Protein AF-A0A819WJ79-F1 (afdb_monomer)

Foldseek 3Di:
DAWAWEDEPPDQIDIDDDDQAAFQLNVLCVPPNPLCSVQWFKDWPRDTGDRRHGDDRPHDSVTHTYIYGRPDDPSDPDDWDKDKDKDKDWDDWDWDWDADPNDTDTDIDTDIDTDIDTDTDDD

Radius of gyration: 20.09 Å; Cα contacts (8 Å, |Δi|>4): 204; chains: 1; bounding box: 56×26×55 Å

Nearest PDB structures (foldseek):
  1wx9-assembly1_A  TM=7.475E-01  e=1.836E-02  Homo sapiens
  6o49-assembly2_B  TM=6.068E-01  e=2.186E-02  Saccharomyces cerevisiae S288C
  7pyv-assembly1_C  TM=4.915E-01  e=2.602E-02  Homo sapiens

Organism: NCBI:txid433720

Sequence (123 aa):
MVKVWFQHDQNVPSKINIDPDSDIDDLKEKIFGSTDKGQYQTMYNGQILRPSAGVPQDTTDEMPIVFTKLVNVPSSSKSKRFISITSIELILATIIPLRLQGRLYYVHITIFICSYLSILKIE

Solvent-accessible surface area (backbone atoms only — not comparable to full-atom values): 7585 Å² total; per-residue (Å²): 117,42,68,30,26,32,21,58,62,96,49,77,62,43,78,47,80,41,58,80,86,35,27,40,46,56,52,31,30,73,75,58,31,79,88,45,34,85,46,45,48,43,31,45,95,92,37,78,57,54,51,88,34,71,55,73,70,87,38,34,81,92,50,32,38,36,33,40,75,55,86,86,72,79,88,67,94,61,101,56,64,72,52,77,48,80,47,80,45,81,80,47,77,50,76,48,82,43,78,57,96,90,42,83,40,78,44,81,47,76,46,73,52,78,47,82,46,78,47,82,52,84,131

Secondary structure (DSSP, 8-state):
-EEEEEEETTSPPEEEEE-TT-BHHHHHHHHH-TTTGGGEEEEETTEEPPTTSBPPSS--SSSPEEEEE-TT-----S---EEEEEEEEEEEEEEEEEEETTEEEEEEEEEEEEEEEEEE---

pLDDT: mean 73.74, std 20.03, range [39.16, 96.5]

Structure (mmCIF, N/CA/C/O backbone):
data_AF-A0A819WJ79-F1
#
_entry.id   AF-A0A819WJ79-F1
#
loop_
_atom_site.group_PDB
_atom_site.id
_atom_site.type_symbol
_atom_site.label_atom_id
_atom_site.label_alt_id
_atom_site.label_comp_id
_atom_site.label_asym_id
_atom_site.label_entity_id
_atom_site.label_seq_id
_atom_site.pdbx_PDB_ins_code
_atom_site.Cartn_x
_atom_site.Cartn_y
_atom_site.Cartn_z
_atom_site.occupancy
_atom_site.B_iso_or_equiv
_atom_site.auth_seq_id
_atom_site.auth_comp_id
_atom_site.auth_asym_id
_atom_site.auth_atom_id
_atom_site.pdbx_PDB_model_num
ATOM 1 N N . MET A 1 1 ? 3.056 0.882 -20.872 1.00 81.00 1 MET A N 1
ATOM 2 C CA . MET A 1 1 ? 2.921 1.795 -19.719 1.00 81.00 1 MET A CA 1
ATOM 3 C C . MET A 1 1 ? 1.508 1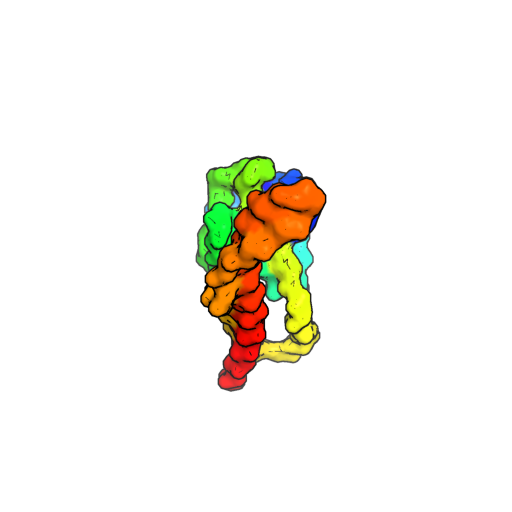.712 -19.178 1.00 81.00 1 MET A C 1
ATOM 5 O O . MET A 1 1 ? 0.571 1.777 -19.969 1.00 81.00 1 MET A O 1
ATOM 9 N N . VAL A 1 2 ? 1.366 1.580 -17.864 1.00 90.69 2 VAL A N 1
ATOM 10 C CA . VAL A 1 2 ? 0.079 1.524 -17.160 1.00 90.69 2 VAL A CA 1
ATOM 11 C C . VAL A 1 2 ? 0.022 2.646 -16.123 1.00 90.69 2 VAL A C 1
ATOM 13 O O . VAL A 1 2 ? 1.055 3.073 -15.607 1.00 90.69 2 VAL A O 1
ATOM 16 N N . LYS A 1 3 ? -1.178 3.176 -15.872 1.00 94.00 3 LYS A N 1
ATOM 17 C CA . LYS A 1 3 ? -1.421 4.196 -14.846 1.00 94.00 3 LYS A CA 1
ATOM 18 C C . LYS A 1 3 ? -1.882 3.518 -13.571 1.00 94.00 3 LYS A C 1
ATOM 20 O O . LYS A 1 3 ? -2.913 2.858 -13.595 1.00 94.00 3 LYS A O 1
ATOM 25 N N . VAL A 1 4 ? -1.169 3.767 -12.481 1.00 95.56 4 VAL A N 1
ATOM 26 C CA . VAL A 1 4 ? -1.539 3.277 -11.155 1.00 95.56 4 VAL A CA 1
ATOM 27 C C . VAL A 1 4 ? -1.799 4.434 -10.206 1.00 95.56 4 VAL A C 1
ATOM 29 O O . VAL A 1 4 ? -1.143 5.480 -10.279 1.00 95.56 4 VAL A O 1
ATOM 32 N N . TRP A 1 5 ? -2.784 4.251 -9.339 1.00 96.50 5 TRP A N 1
ATOM 33 C CA . TRP A 1 5 ? -3.079 5.158 -8.246 1.00 96.50 5 TRP A CA 1
ATOM 34 C C . TRP A 1 5 ? -2.295 4.757 -7.010 1.00 96.50 5 TRP A C 1
ATOM 36 O O . TRP A 1 5 ? -2.277 3.594 -6.605 1.00 96.50 5 TRP A O 1
ATOM 46 N N . PHE A 1 6 ? -1.678 5.749 -6.389 1.00 94.69 6 PHE A N 1
ATOM 47 C CA . PHE A 1 6 ? -0.982 5.589 -5.133 1.00 94.69 6 PHE A CA 1
ATOM 48 C C . PHE A 1 6 ? -1.347 6.696 -4.159 1.00 94.69 6 PHE A C 1
ATOM 50 O O . PHE A 1 6 ? -1.725 7.799 -4.548 1.00 94.69 6 PHE A O 1
ATOM 57 N N . GLN A 1 7 ? -1.182 6.406 -2.881 1.00 92.62 7 GLN A N 1
ATOM 58 C CA . GLN A 1 7 ? -1.352 7.350 -1.800 1.00 92.62 7 GLN A CA 1
ATOM 59 C C . GLN A 1 7 ? -0.154 7.229 -0.870 1.00 92.62 7 GLN A C 1
ATOM 61 O O . GLN A 1 7 ? 0.242 6.130 -0.494 1.00 92.62 7 GLN A O 1
ATOM 66 N N . HIS A 1 8 ? 0.437 8.360 -0.516 1.00 88.06 8 HIS A N 1
ATOM 67 C CA . HIS A 1 8 ? 1.543 8.421 0.427 1.00 88.06 8 HIS A CA 1
ATOM 68 C C . HIS A 1 8 ? 1.065 9.132 1.692 1.00 88.06 8 HIS A C 1
ATOM 70 O O . HIS A 1 8 ? 0.674 10.298 1.618 1.00 88.06 8 HIS A O 1
ATOM 76 N N . ASP A 1 9 ? 1.081 8.437 2.828 1.00 73.12 9 ASP A N 1
ATOM 77 C CA . ASP A 1 9 ? 0.524 8.908 4.101 1.00 73.12 9 ASP A CA 1
ATOM 78 C C . ASP A 1 9 ? -0.932 9.423 3.957 1.00 73.12 9 ASP A C 1
ATOM 80 O O . ASP A 1 9 ? -1.725 8.869 3.199 1.00 73.12 9 ASP A O 1
ATOM 84 N N . GLN A 1 10 ? -1.311 10.483 4.681 1.00 71.31 10 GLN A N 1
ATOM 85 C CA . GLN A 1 10 ? -2.654 11.089 4.640 1.00 71.31 10 GLN A CA 1
ATOM 86 C C . GLN A 1 10 ? -2.878 12.013 3.425 1.00 71.31 10 GLN A C 1
ATOM 88 O O . GLN A 1 10 ? -3.812 12.814 3.420 1.00 71.31 10 GLN A O 1
ATOM 93 N N . ASN A 1 11 ? -2.023 11.940 2.399 1.00 80.12 11 ASN A N 1
ATOM 94 C CA . ASN A 1 11 ? -2.157 12.791 1.218 1.00 80.12 11 ASN A CA 1
ATOM 95 C C . ASN A 1 11 ? -3.290 12.322 0.300 1.00 80.12 11 ASN A C 1
ATOM 97 O O . ASN A 1 11 ? -3.772 11.198 0.398 1.00 80.12 11 ASN A O 1
ATOM 101 N N . VAL A 1 12 ? -3.692 13.190 -0.627 1.00 88.00 12 VAL A N 1
ATOM 102 C CA . VAL A 1 12 ? -4.664 12.855 -1.673 1.00 88.00 12 VAL A CA 1
ATOM 103 C C . VAL A 1 12 ? -4.054 11.826 -2.646 1.00 88.00 12 VAL A C 1
ATOM 105 O O . VAL A 1 12 ? -2.895 11.997 -3.047 1.00 88.00 12 VAL A O 1
ATOM 108 N N . PRO A 1 13 ? -4.801 10.782 -3.056 1.00 93.50 13 PRO A N 1
ATOM 109 C CA . PRO A 1 13 ? -4.349 9.821 -4.058 1.00 93.50 13 PRO A CA 1
ATOM 110 C C . PRO A 1 13 ? -3.881 10.492 -5.355 1.00 93.50 13 PRO A C 1
ATOM 112 O O . PRO A 1 13 ? -4.497 11.430 -5.861 1.00 93.50 13 PRO A O 1
ATOM 115 N N . SER A 1 14 ? -2.778 9.998 -5.904 1.00 94.12 14 SER A N 1
ATOM 116 C CA . SER A 1 14 ? -2.104 10.524 -7.091 1.00 94.12 14 SER A CA 1
ATOM 117 C C . SER A 1 14 ? -1.858 9.418 -8.113 1.00 94.12 14 SER A C 1
ATOM 119 O O . SER A 1 14 ? -1.830 8.237 -7.775 1.00 94.12 14 SER A O 1
ATOM 121 N N . LYS A 1 15 ? -1.679 9.791 -9.385 1.00 95.31 15 LYS A N 1
ATOM 122 C CA . LYS A 1 15 ? -1.397 8.842 -10.474 1.00 95.31 15 LYS A CA 1
ATOM 123 C C . LYS A 1 15 ? 0.076 8.842 -10.838 1.00 95.31 15 LYS A C 1
ATOM 125 O O . LYS A 1 15 ? 0.684 9.904 -10.950 1.00 95.31 15 LYS A O 1
ATOM 130 N N . ILE A 1 16 ? 0.606 7.667 -11.148 1.00 95.19 16 ILE A N 1
ATOM 131 C CA . ILE A 1 16 ? 1.937 7.509 -11.731 1.00 95.19 16 ILE A CA 1
ATOM 132 C C . ILE A 1 16 ? 1.895 6.518 -12.893 1.00 95.19 16 ILE A C 1
ATOM 134 O O . ILE A 1 16 ? 1.132 5.554 -12.884 1.00 95.19 16 ILE A O 1
ATOM 138 N N . ASN A 1 17 ? 2.689 6.787 -13.930 1.00 95.62 17 ASN A N 1
ATOM 139 C CA . ASN A 1 17 ? 2.873 5.858 -15.041 1.00 95.62 17 ASN A CA 1
ATOM 140 C C . ASN A 1 17 ? 3.995 4.883 -14.685 1.00 95.62 17 ASN A C 1
ATOM 142 O O . ASN A 1 17 ? 5.080 5.336 -14.319 1.00 95.62 17 ASN A O 1
ATOM 146 N N . ILE A 1 18 ? 3.784 3.586 -14.865 1.00 93.62 18 ILE A N 1
ATOM 147 C CA . ILE A 1 18 ? 4.801 2.543 -14.678 1.00 93.62 18 ILE A CA 1
ATOM 148 C C . ILE A 1 18 ? 4.852 1.589 -15.866 1.00 93.62 18 ILE A C 1
ATOM 150 O O . ILE A 1 18 ? 3.950 1.581 -16.715 1.00 93.62 18 ILE A O 1
ATOM 154 N N . ASP A 1 19 ? 5.914 0.796 -15.933 1.00 94.19 19 ASP A N 1
ATOM 155 C CA . ASP A 1 19 ? 5.968 -0.320 -16.862 1.00 94.19 19 ASP A CA 1
ATOM 156 C C . ASP A 1 19 ? 5.082 -1.460 -16.339 1.00 94.19 19 ASP A C 1
ATOM 158 O O . ASP A 1 19 ? 4.928 -1.623 -15.128 1.00 94.19 19 ASP A O 1
ATOM 162 N N . PRO A 1 20 ? 4.414 -2.206 -17.233 1.00 91.44 20 PRO A N 1
ATOM 163 C CA . PRO A 1 20 ? 3.477 -3.256 -16.828 1.00 91.44 20 PRO A CA 1
ATOM 164 C C . PRO A 1 20 ? 4.156 -4.376 -16.030 1.00 91.44 20 PRO A C 1
ATOM 166 O O . PRO A 1 20 ? 3.502 -5.004 -15.203 1.00 91.44 20 PRO A O 1
ATOM 169 N N . ASP A 1 21 ? 5.455 -4.573 -16.254 1.00 93.31 21 ASP A N 1
ATOM 170 C CA . ASP A 1 21 ? 6.267 -5.604 -15.610 1.00 93.31 21 ASP A CA 1
ATOM 171 C C . ASP A 1 21 ? 7.010 -5.085 -14.365 1.00 93.31 21 ASP A C 1
ATOM 173 O O . ASP A 1 21 ? 7.783 -5.831 -13.766 1.00 93.31 21 ASP A O 1
ATOM 177 N N . SER A 1 22 ? 6.797 -3.819 -13.976 1.00 93.38 22 SER A N 1
ATOM 178 C CA . SER A 1 22 ? 7.403 -3.243 -12.773 1.00 93.38 22 SER A CA 1
ATOM 179 C C . SER A 1 22 ? 6.924 -3.958 -11.513 1.00 93.38 22 SER A C 1
ATOM 181 O O . SER A 1 22 ? 5.742 -4.306 -11.377 1.00 93.38 22 SER A O 1
ATOM 183 N N . ASP A 1 23 ? 7.836 -4.104 -10.559 1.00 94.88 23 ASP A N 1
ATOM 184 C CA . ASP A 1 23 ? 7.513 -4.573 -9.219 1.00 94.88 23 ASP A CA 1
ATOM 185 C C . ASP A 1 23 ? 7.273 -3.408 -8.238 1.00 94.88 23 ASP A C 1
ATOM 187 O O . ASP A 1 23 ? 7.315 -2.219 -8.580 1.00 94.88 23 ASP A O 1
ATOM 191 N N . ILE A 1 24 ? 6.929 -3.741 -6.997 1.00 93.56 24 ILE A N 1
ATOM 192 C CA . ILE A 1 24 ? 6.676 -2.743 -5.956 1.00 93.56 24 ILE A CA 1
ATOM 193 C C . ILE A 1 24 ? 7.948 -1.971 -5.587 1.00 93.56 24 ILE A C 1
ATOM 195 O O . ILE A 1 24 ? 7.844 -0.809 -5.190 1.00 93.56 24 ILE A O 1
ATOM 199 N N . ASP A 1 25 ? 9.133 -2.569 -5.694 1.00 90.38 25 ASP A N 1
ATOM 200 C CA . ASP A 1 25 ? 10.393 -1.884 -5.402 1.00 90.38 25 ASP A CA 1
ATOM 201 C C . ASP A 1 25 ? 10.724 -0.840 -6.477 1.00 90.38 25 ASP A C 1
ATOM 203 O O . ASP A 1 25 ? 11.080 0.289 -6.126 1.00 90.38 25 ASP A O 1
ATOM 207 N N . ASP A 1 26 ? 10.489 -1.161 -7.752 1.00 92.94 26 ASP A N 1
ATOM 208 C CA . ASP A 1 26 ? 10.569 -0.224 -8.879 1.00 92.94 26 ASP A CA 1
ATOM 209 C C . ASP A 1 26 ? 9.597 0.949 -8.690 1.00 92.94 26 ASP A C 1
ATOM 211 O O . ASP A 1 26 ? 9.951 2.119 -8.871 1.00 92.94 26 ASP A O 1
ATOM 215 N N . LEU A 1 27 ? 8.357 0.652 -8.281 1.00 94.19 27 LEU A N 1
ATOM 216 C CA . LEU A 1 27 ? 7.345 1.672 -8.008 1.00 94.19 27 LEU A CA 1
ATOM 217 C C . LEU A 1 27 ? 7.782 2.599 -6.864 1.00 94.19 27 LEU A C 1
ATOM 219 O O . LEU A 1 27 ? 7.661 3.820 -6.983 1.00 94.19 27 LEU A O 1
ATOM 223 N N . LYS A 1 28 ? 8.316 2.046 -5.769 1.00 92.19 28 LYS A N 1
ATOM 224 C CA . LYS A 1 28 ? 8.836 2.850 -4.652 1.00 92.19 28 LYS A CA 1
ATOM 225 C C . LYS A 1 28 ? 10.027 3.696 -5.066 1.00 92.19 28 LYS A C 1
ATOM 227 O O . LYS A 1 28 ? 10.097 4.859 -4.678 1.00 92.19 28 LYS A O 1
ATOM 232 N N . GLU A 1 29 ? 10.950 3.134 -5.838 1.00 92.06 29 GLU A N 1
ATOM 233 C CA . GLU A 1 29 ? 12.106 3.863 -6.351 1.00 92.06 29 GLU A CA 1
ATOM 234 C C . GLU A 1 29 ? 11.671 5.037 -7.227 1.00 92.06 29 GLU A C 1
ATOM 236 O O . GLU A 1 29 ? 12.223 6.130 -7.120 1.00 92.06 29 GLU A O 1
ATOM 241 N N . LYS A 1 30 ? 10.616 4.856 -8.022 1.00 92.12 30 LYS A N 1
ATOM 242 C CA . LYS A 1 30 ? 10.067 5.920 -8.862 1.00 92.12 30 LYS A CA 1
ATOM 243 C C . LYS A 1 30 ? 9.384 7.039 -8.071 1.00 92.12 30 LYS A C 1
ATOM 245 O O . LYS A 1 30 ? 9.433 8.189 -8.499 1.00 92.12 30 LYS A O 1
ATOM 250 N N . ILE A 1 31 ? 8.731 6.715 -6.953 1.00 91.38 31 ILE A N 1
ATOM 251 C CA . ILE A 1 31 ? 8.000 7.693 -6.126 1.00 91.38 31 ILE A CA 1
ATOM 252 C C . ILE A 1 31 ? 8.940 8.415 -5.149 1.00 91.38 31 ILE A C 1
ATOM 254 O O . ILE A 1 31 ? 8.851 9.632 -5.003 1.00 91.38 31 ILE A O 1
ATOM 258 N N . PHE A 1 32 ? 9.825 7.678 -4.475 1.00 89.81 32 PHE A N 1
ATOM 259 C CA . PHE A 1 32 ? 10.628 8.177 -3.351 1.00 89.81 32 PHE A CA 1
ATOM 260 C C . PHE A 1 32 ? 12.128 8.272 -3.653 1.00 89.81 32 PHE A C 1
ATOM 262 O O . PHE A 1 32 ? 12.872 8.867 -2.879 1.00 89.81 32 PHE A O 1
ATOM 269 N N . GLY A 1 33 ? 12.593 7.686 -4.755 1.00 88.00 33 GLY A N 1
ATOM 270 C CA . GLY A 1 33 ? 14.014 7.517 -5.036 1.00 88.00 33 GLY A CA 1
ATOM 271 C C . GLY A 1 33 ? 14.621 6.292 -4.344 1.00 88.00 33 GLY A C 1
ATOM 272 O O . GLY A 1 33 ? 14.056 5.691 -3.427 1.00 88.00 33 GLY A O 1
ATOM 273 N N . SER A 1 34 ? 15.820 5.921 -4.789 1.00 77.81 34 SER A N 1
ATOM 274 C CA . SER A 1 34 ? 16.540 4.728 -4.326 1.00 77.81 34 SER A CA 1
ATOM 275 C C . SER A 1 34 ? 16.959 4.794 -2.853 1.00 77.81 34 SER A C 1
ATOM 277 O O . SER A 1 34 ? 17.011 3.763 -2.183 1.00 77.81 34 SER A O 1
ATOM 279 N N . THR A 1 35 ? 17.216 5.993 -2.326 1.00 71.00 35 THR A N 1
ATOM 280 C CA . THR A 1 35 ? 17.653 6.205 -0.936 1.00 71.00 35 THR A CA 1
ATOM 281 C C . THR A 1 35 ? 16.530 5.968 0.077 1.00 71.00 35 THR A C 1
ATOM 283 O O . THR A 1 35 ? 16.781 5.449 1.165 1.00 71.00 35 THR A O 1
ATOM 286 N N . ASP A 1 36 ? 15.290 6.305 -0.285 1.00 75.88 36 ASP A N 1
ATOM 287 C CA . ASP A 1 36 ? 14.173 6.358 0.663 1.00 75.88 36 ASP A CA 1
ATOM 288 C C . ASP A 1 36 ? 13.151 5.229 0.480 1.00 75.88 36 A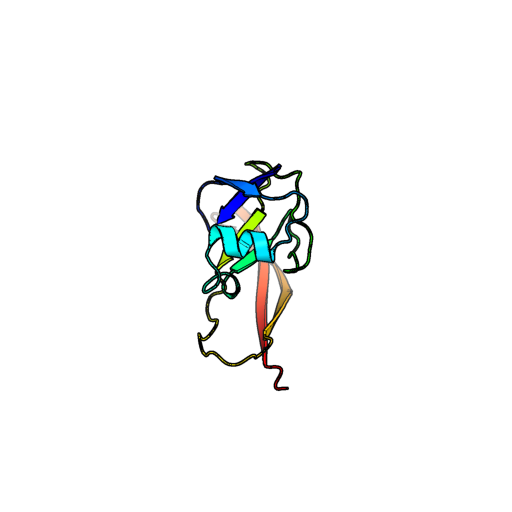SP A C 1
ATOM 290 O O . ASP A 1 36 ? 12.333 5.007 1.375 1.00 75.88 36 ASP A O 1
ATOM 294 N N . LYS A 1 37 ? 13.221 4.435 -0.603 1.00 77.31 37 LYS A N 1
ATOM 295 C CA . LYS A 1 37 ? 12.268 3.336 -0.864 1.00 77.31 37 LYS A CA 1
ATOM 296 C C . LYS A 1 37 ? 12.126 2.334 0.288 1.00 77.31 37 LYS A C 1
ATOM 298 O O . LYS A 1 37 ? 11.029 1.852 0.568 1.00 77.31 37 LYS A O 1
ATOM 303 N N . GLY A 1 38 ? 13.216 2.059 1.007 1.00 76.88 38 GLY A N 1
ATOM 304 C CA . GLY A 1 38 ? 13.226 1.136 2.148 1.00 76.88 38 GLY A CA 1
ATOM 305 C C . GLY A 1 38 ? 12.490 1.647 3.392 1.00 76.88 38 GLY A C 1
ATOM 306 O O . GLY A 1 38 ? 12.197 0.858 4.288 1.00 76.88 38 GLY A O 1
ATOM 307 N N . GLN A 1 39 ? 12.171 2.942 3.457 1.00 79.75 39 GLN A N 1
ATOM 308 C CA . GLN A 1 39 ? 11.469 3.550 4.591 1.00 79.75 39 GLN A CA 1
ATOM 309 C C . GLN A 1 39 ? 9.947 3.413 4.493 1.00 79.75 39 GLN A C 1
ATOM 311 O O . GLN A 1 39 ? 9.255 3.809 5.424 1.00 79.75 39 GLN A O 1
ATOM 316 N N . TYR A 1 40 ? 9.415 2.862 3.399 1.00 84.06 40 TYR A N 1
ATOM 317 C CA . TYR A 1 40 ? 7.976 2.783 3.166 1.00 84.06 40 TYR A CA 1
ATOM 318 C C . TYR A 1 40 ? 7.485 1.341 3.143 1.00 84.06 40 TYR A C 1
ATOM 320 O O . TYR A 1 40 ? 7.995 0.496 2.398 1.00 84.06 40 TYR A O 1
ATOM 328 N N . GLN A 1 41 ? 6.449 1.065 3.931 1.00 86.75 41 GLN A N 1
ATOM 329 C CA . GLN A 1 41 ? 5.641 -0.139 3.788 1.00 86.75 41 GLN A CA 1
ATOM 330 C C . GLN A 1 41 ? 4.577 0.099 2.718 1.00 86.75 41 GLN A C 1
ATOM 332 O O . GLN A 1 41 ? 3.999 1.181 2.654 1.00 86.75 41 GLN A O 1
ATOM 337 N N . THR A 1 42 ? 4.328 -0.910 1.884 1.00 91.31 42 THR A N 1
ATOM 338 C CA . THR A 1 42 ? 3.326 -0.839 0.817 1.00 91.31 42 THR A CA 1
ATOM 339 C C . THR A 1 42 ? 2.171 -1.763 1.123 1.00 91.31 42 THR A C 1
ATOM 341 O O . THR A 1 42 ? 2.381 -2.932 1.456 1.00 91.31 42 THR A O 1
ATOM 344 N N . MET A 1 43 ? 0.961 -1.244 0.969 1.00 89.25 43 MET A N 1
ATOM 345 C CA . MET A 1 43 ? -0.273 -1.986 1.144 1.00 89.25 43 MET A CA 1
ATOM 346 C C . MET A 1 43 ? -1.211 -1.765 -0.038 1.00 89.25 43 MET A C 1
ATOM 348 O O . MET A 1 43 ? -1.263 -0.681 -0.614 1.00 89.25 43 MET A O 1
ATOM 352 N N . TYR A 1 44 ? -1.980 -2.790 -0.376 1.00 90.69 44 TYR A N 1
ATOM 353 C CA . TYR A 1 44 ? -3.065 -2.703 -1.345 1.00 90.69 44 TYR A CA 1
ATOM 354 C C . TYR A 1 44 ? -4.215 -3.587 -0.879 1.00 90.69 44 TYR A C 1
ATOM 356 O O . TYR A 1 44 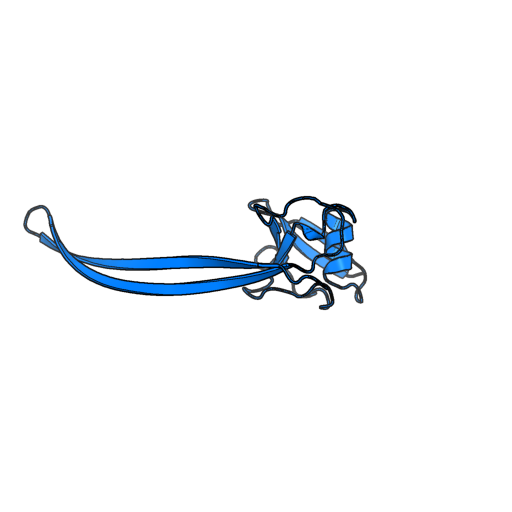? -3.990 -4.734 -0.493 1.00 90.69 44 TYR A O 1
ATOM 364 N N . ASN A 1 45 ? -5.432 -3.038 -0.861 1.00 87.19 45 ASN A N 1
ATOM 365 C CA . ASN A 1 45 ? -6.636 -3.743 -0.412 1.00 87.19 45 ASN A CA 1
ATOM 366 C C . ASN A 1 45 ? -6.457 -4.465 0.949 1.00 87.19 45 ASN A C 1
ATOM 368 O O . ASN A 1 45 ? -6.787 -5.638 1.119 1.00 87.19 45 ASN A O 1
ATOM 372 N N . GLY A 1 46 ? -5.827 -3.780 1.912 1.00 81.81 46 GLY A N 1
ATOM 373 C CA . GLY A 1 46 ? -5.553 -4.309 3.254 1.00 81.81 46 GLY A CA 1
ATOM 374 C C . GLY A 1 46 ? -4.406 -5.325 3.357 1.00 81.81 46 GLY A C 1
ATOM 375 O O . GLY A 1 46 ? -4.092 -5.762 4.462 1.00 81.81 46 GLY A O 1
ATOM 376 N N . GLN A 1 47 ? -3.747 -5.687 2.253 1.00 83.62 47 GLN A N 1
ATOM 377 C CA . GLN A 1 47 ? -2.635 -6.642 2.244 1.00 83.62 47 GLN A CA 1
ATOM 378 C C . GLN A 1 47 ? -1.284 -5.947 2.081 1.00 83.62 47 GLN A C 1
ATOM 380 O O . GLN A 1 47 ? -1.129 -5.062 1.243 1.00 83.62 47 GLN A O 1
ATOM 385 N N . ILE A 1 48 ? -0.286 -6.382 2.855 1.00 84.12 48 ILE A N 1
ATOM 386 C CA . ILE A 1 48 ? 1.099 -5.924 2.701 1.00 84.12 48 ILE A CA 1
ATOM 387 C C . ILE A 1 48 ? 1.691 -6.560 1.444 1.00 84.12 48 ILE A C 1
ATOM 389 O O . ILE A 1 48 ? 1.737 -7.786 1.316 1.00 84.12 48 ILE A O 1
ATOM 393 N N . LEU A 1 49 ? 2.197 -5.722 0.545 1.00 85.62 49 LEU A N 1
ATOM 394 C CA . LEU A 1 49 ? 2.848 -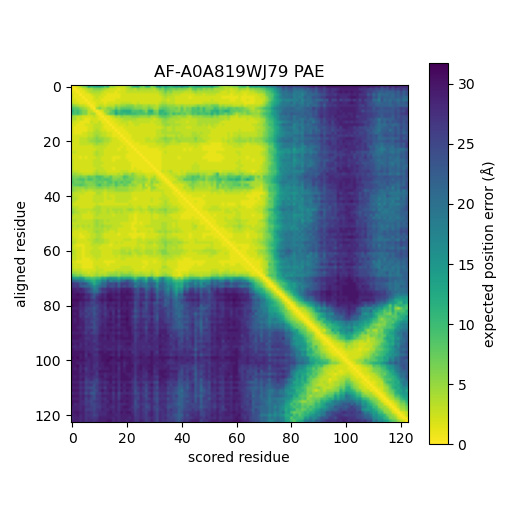6.167 -0.678 1.00 85.62 49 LEU A CA 1
ATOM 395 C C . LEU A 1 49 ? 4.356 -6.330 -0.465 1.00 85.62 49 LEU A C 1
ATOM 397 O O . LEU A 1 49 ? 5.017 -5.505 0.171 1.00 85.62 49 LEU A O 1
ATOM 401 N N . ARG A 1 50 ? 4.911 -7.418 -1.008 1.00 86.44 50 ARG A N 1
ATOM 402 C CA . ARG A 1 50 ? 6.361 -7.663 -1.009 1.00 86.44 50 ARG A CA 1
ATOM 403 C C . ARG A 1 50 ? 7.036 -6.777 -2.065 1.00 86.44 50 ARG A C 1
ATOM 405 O O . ARG A 1 50 ? 6.406 -6.521 -3.085 1.00 86.44 50 ARG A O 1
ATOM 412 N N . PRO A 1 51 ? 8.309 -6.376 -1.885 1.00 85.88 51 PRO A N 1
ATOM 413 C CA . PRO A 1 51 ? 9.029 -5.571 -2.878 1.00 85.88 51 PRO A CA 1
ATOM 414 C C . PRO A 1 51 ? 9.038 -6.204 -4.278 1.00 85.88 51 PRO A C 1
ATOM 416 O O . PRO A 1 51 ? 8.739 -5.533 -5.248 1.00 85.88 51 PRO A O 1
ATOM 419 N N . SER A 1 52 ? 9.251 -7.520 -4.361 1.00 87.75 52 SER A N 1
ATOM 420 C CA . SER A 1 52 ? 9.281 -8.269 -5.625 1.00 87.75 52 SER A CA 1
ATOM 421 C C . SER A 1 52 ? 7.898 -8.682 -6.153 1.00 87.75 52 SER A C 1
ATOM 423 O O . SER A 1 52 ? 7.807 -9.565 -7.005 1.00 87.75 52 SER A O 1
ATOM 425 N N . ALA A 1 53 ? 6.806 -8.191 -5.561 1.00 87.56 53 ALA A N 1
ATOM 426 C CA . ALA A 1 53 ? 5.466 -8.454 -6.079 1.00 87.56 53 ALA A CA 1
ATOM 427 C C . ALA A 1 53 ? 5.198 -7.535 -7.276 1.00 87.56 53 ALA A C 1
ATOM 429 O O . ALA A 1 53 ? 5.638 -6.390 -7.272 1.00 87.56 53 ALA A O 1
ATOM 430 N N . GLY A 1 54 ? 4.448 -8.012 -8.270 1.00 92.38 54 GLY A N 1
ATOM 431 C CA . GLY A 1 54 ? 3.998 -7.152 -9.365 1.00 92.38 54 GLY A CA 1
ATOM 432 C C . GLY A 1 54 ? 3.091 -6.031 -8.855 1.00 92.38 54 GLY A C 1
ATOM 433 O O . GLY A 1 54 ? 2.350 -6.217 -7.883 1.00 92.38 54 GLY A O 1
ATOM 434 N N . VAL A 1 55 ? 3.142 -4.870 -9.507 1.00 95.31 55 VAL A N 1
ATOM 435 C CA . VAL A 1 55 ? 2.273 -3.745 -9.147 1.00 95.31 55 VAL A CA 1
ATOM 436 C C . VAL A 1 55 ? 0.813 -4.051 -9.529 1.00 95.31 55 VAL A C 1
ATOM 438 O O . VAL A 1 55 ? 0.552 -4.359 -10.695 1.00 95.31 55 VAL A O 1
ATOM 441 N N . PRO A 1 56 ? -0.156 -3.929 -8.599 1.00 93.88 56 PRO A N 1
ATOM 442 C CA . PRO A 1 56 ? -1.579 -4.014 -8.923 1.00 93.88 56 PRO A CA 1
ATOM 443 C C . PRO A 1 56 ? -1.986 -2.963 -9.960 1.00 93.88 56 PRO A C 1
ATOM 445 O O . PRO A 1 56 ? -1.714 -1.772 -9.800 1.00 93.88 56 PRO A O 1
ATOM 448 N N . GLN A 1 57 ? -2.644 -3.402 -11.031 1.00 91.25 57 GLN A N 1
ATOM 449 C CA . GLN A 1 57 ? -3.013 -2.541 -12.163 1.00 91.25 57 GLN A CA 1
ATOM 450 C C . GLN A 1 57 ? -4.482 -2.084 -12.105 1.00 91.25 57 GLN A C 1
ATOM 452 O O . GLN A 1 57 ? -4.884 -1.183 -12.835 1.00 91.25 57 GLN A O 1
ATOM 457 N N . ASP A 1 58 ? -5.277 -2.668 -11.212 1.00 93.38 58 ASP A N 1
ATOM 458 C CA . ASP A 1 58 ? -6.696 -2.410 -10.943 1.00 93.38 58 ASP A CA 1
ATOM 459 C C . ASP A 1 58 ? -6.918 -1.340 -9.855 1.00 93.38 58 ASP A C 1
ATOM 461 O O . ASP A 1 58 ? -7.918 -1.323 -9.141 1.00 93.38 58 ASP A O 1
ATOM 465 N N . THR A 1 59 ? -5.962 -0.424 -9.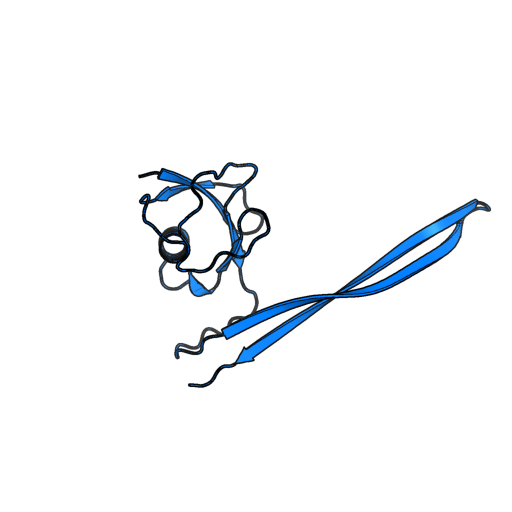713 1.00 94.12 59 THR A N 1
ATOM 466 C CA . THR A 1 59 ? -5.997 0.645 -8.706 1.00 94.12 59 THR A CA 1
ATOM 467 C C . THR A 1 59 ? -6.931 1.785 -9.120 1.00 94.12 59 THR A C 1
ATOM 469 O O . THR A 1 59 ? -7.035 2.137 -10.299 1.00 94.12 59 THR A O 1
ATOM 472 N N . THR A 1 60 ? -7.584 2.408 -8.140 1.00 93.06 60 THR A N 1
ATOM 473 C CA . THR A 1 60 ? -8.439 3.596 -8.317 1.00 93.06 60 THR A CA 1
ATOM 474 C C . T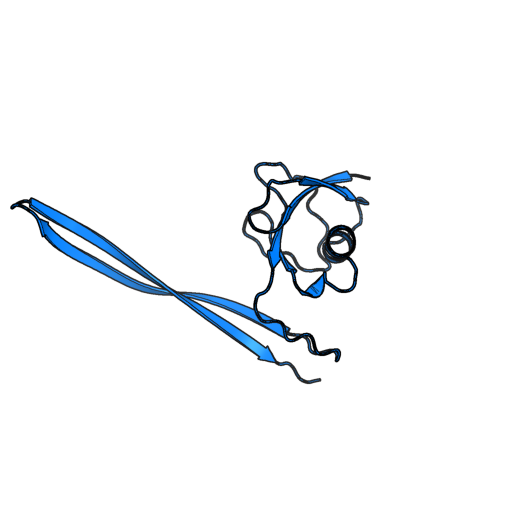HR A 1 60 ? -8.095 4.661 -7.272 1.00 93.06 60 THR A C 1
ATOM 476 O O . THR A 1 60 ? -7.262 4.437 -6.397 1.00 93.06 60 THR A O 1
ATOM 479 N N . ASP A 1 61 ? -8.709 5.837 -7.357 1.00 90.06 61 ASP A N 1
ATOM 480 C CA . ASP A 1 61 ? -8.638 6.867 -6.315 1.00 90.06 61 ASP A CA 1
ATOM 481 C C . ASP A 1 61 ? -9.233 6.409 -4.980 1.00 90.06 61 ASP A C 1
ATOM 483 O O . ASP A 1 61 ? -8.727 6.786 -3.927 1.00 90.06 61 ASP A O 1
ATOM 487 N N . GLU A 1 62 ? -10.263 5.567 -5.013 1.00 89.81 62 GLU A N 1
ATOM 488 C CA . GLU A 1 62 ? -10.864 4.970 -3.811 1.00 89.81 62 GLU A CA 1
ATOM 489 C C . GLU A 1 62 ? -10.089 3.744 -3.302 1.00 89.81 62 GLU A C 1
ATOM 491 O O . GLU A 1 62 ? -10.165 3.399 -2.122 1.00 89.81 62 GLU A O 1
ATOM 496 N N . MET A 1 63 ? -9.320 3.094 -4.180 1.00 90.88 63 MET A N 1
ATOM 497 C CA . MET A 1 63 ? -8.502 1.923 -3.870 1.00 90.88 63 MET A CA 1
ATOM 498 C C . MET A 1 63 ? -7.064 2.100 -4.393 1.00 90.88 63 MET A C 1
ATOM 500 O O . MET A 1 63 ? -6.648 1.415 -5.339 1.00 90.88 63 MET A O 1
ATOM 504 N N . PRO A 1 64 ? -6.292 3.035 -3.810 1.00 94.62 64 PRO A N 1
ATOM 505 C CA . PRO A 1 64 ? -4.913 3.268 -4.207 1.00 94.62 64 PRO A CA 1
ATOM 506 C C . PRO A 1 64 ? -3.964 2.257 -3.554 1.00 94.62 64 PRO A C 1
ATOM 508 O O . PRO A 1 64 ? -4.264 1.630 -2.535 1.00 94.62 64 PRO A O 1
ATOM 511 N N . ILE A 1 65 ? -2.758 2.152 -4.105 1.00 94.75 65 ILE A N 1
ATOM 512 C CA . ILE A 1 65 ? -1.623 1.551 -3.399 1.00 94.75 65 ILE A CA 1
ATOM 513 C C . ILE A 1 65 ? -1.180 2.526 -2.307 1.00 94.75 65 ILE A C 1
ATOM 515 O O . ILE A 1 65 ? -0.776 3.650 -2.600 1.00 94.75 65 ILE A O 1
ATOM 519 N N . VAL A 1 66 ? -1.243 2.103 -1.050 1.00 92.50 66 VAL A N 1
ATOM 520 C CA . VAL A 1 66 ? -0.913 2.944 0.101 1.00 92.50 66 VAL A CA 1
ATOM 521 C C . VAL A 1 66 ? 0.539 2.724 0.507 1.00 92.50 66 VAL A C 1
ATOM 523 O O . VAL A 1 66 ? 0.980 1.593 0.717 1.00 92.50 66 VAL A O 1
ATOM 526 N N . PHE A 1 67 ? 1.273 3.821 0.649 1.00 91.25 67 PHE A N 1
ATOM 527 C CA . PHE A 1 67 ? 2.623 3.872 1.186 1.00 91.25 67 PHE A CA 1
ATOM 528 C C . PHE A 1 67 ? 2.596 4.550 2.551 1.00 91.25 67 PHE A C 1
ATOM 530 O O . PHE A 1 67 ? 2.208 5.712 2.664 1.00 91.25 67 PHE A O 1
ATOM 537 N N . THR A 1 68 ? 3.030 3.826 3.577 1.00 86.38 68 THR A N 1
ATOM 538 C CA . THR A 1 68 ? 3.112 4.328 4.951 1.00 86.38 68 THR A CA 1
ATOM 539 C C . THR A 1 68 ? 4.565 4.371 5.381 1.00 86.38 68 THR A C 1
ATOM 541 O O . THR A 1 68 ? 5.281 3.367 5.267 1.00 86.38 68 THR A O 1
ATOM 544 N N . LYS A 1 69 ? 5.015 5.524 5.882 1.00 84.38 69 LYS A N 1
ATOM 545 C CA . LYS A 1 69 ? 6.379 5.655 6.395 1.00 84.38 69 LYS A CA 1
ATOM 546 C C . LYS A 1 69 ? 6.581 4.807 7.654 1.00 84.38 69 LYS A C 1
ATOM 548 O O . LYS A 1 69 ? 5.850 4.930 8.636 1.00 84.38 69 LYS A O 1
ATOM 553 N N . LEU A 1 70 ? 7.613 3.970 7.647 1.00 77.56 70 LEU A N 1
ATOM 554 C CA . LEU A 1 70 ? 8.065 3.210 8.805 1.00 77.56 70 LEU A CA 1
ATOM 555 C C . LEU A 1 70 ? 8.748 4.167 9.788 1.00 77.56 70 LEU A C 1
ATOM 557 O O . LEU A 1 70 ? 9.865 4.638 9.563 1.00 77.56 70 LEU A O 1
ATOM 561 N N . VAL A 1 71 ? 8.073 4.470 10.893 1.00 59.59 71 VAL A N 1
ATOM 562 C CA . VAL A 1 71 ? 8.643 5.271 11.981 1.00 59.59 71 VAL A CA 1
ATOM 563 C C . VAL A 1 71 ? 9.644 4.388 12.749 1.00 59.59 71 VAL A C 1
ATOM 565 O O . VAL A 1 71 ? 9.279 3.300 13.182 1.00 59.59 71 VAL A O 1
ATOM 568 N N . ASN A 1 72 ? 10.894 4.849 12.917 1.00 50.56 72 ASN A N 1
ATOM 569 C CA . ASN A 1 72 ? 12.031 4.170 13.586 1.00 50.56 72 ASN A CA 1
ATOM 570 C C . ASN A 1 72 ? 12.865 3.145 12.782 1.00 50.56 72 ASN A C 1
ATOM 572 O O . ASN A 1 72 ? 13.333 2.163 13.359 1.00 50.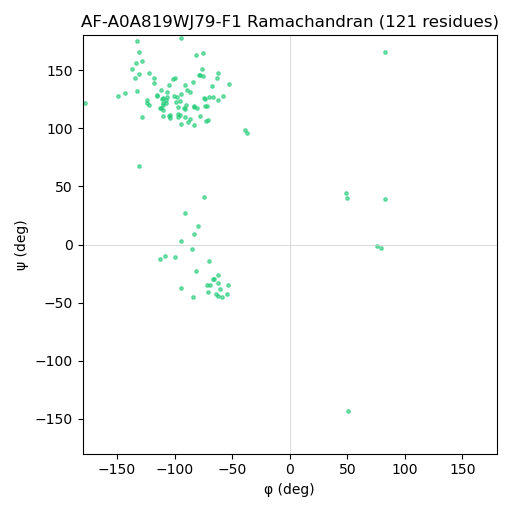56 72 ASN A O 1
ATOM 576 N N . VAL A 1 73 ? 13.157 3.375 11.497 1.00 48.00 73 VAL A N 1
ATOM 577 C CA . VAL A 1 73 ? 14.259 2.646 10.828 1.00 48.00 73 VAL A CA 1
ATOM 578 C C . VAL A 1 73 ? 15.571 3.427 11.031 1.00 48.00 73 VAL A C 1
ATOM 580 O O . VAL A 1 73 ? 15.739 4.474 10.404 1.00 48.00 73 VAL A O 1
ATOM 583 N N . PRO A 1 74 ? 16.505 2.998 11.906 1.00 41.66 74 PRO A N 1
ATOM 584 C CA . PRO A 1 74 ? 17.795 3.669 12.037 1.00 41.66 74 PRO A CA 1
ATOM 585 C C . PRO A 1 74 ? 18.560 3.587 10.711 1.00 41.66 74 PRO A C 1
ATOM 587 O O . PRO A 1 74 ? 18.795 2.503 10.177 1.00 41.66 74 PRO A O 1
ATOM 590 N N . SER A 1 75 ? 18.962 4.746 10.190 1.00 40.88 75 SER A N 1
ATOM 591 C CA . SER A 1 75 ? 19.609 4.939 8.887 1.00 40.88 75 SER A CA 1
ATOM 592 C C . SER A 1 75 ? 21.079 4.498 8.843 1.00 40.88 75 SER A C 1
ATOM 594 O O . SER A 1 75 ? 21.923 5.169 8.251 1.00 40.88 75 SER A O 1
ATOM 596 N N . SER A 1 76 ? 21.441 3.369 9.457 1.00 41.88 76 SER A N 1
ATOM 597 C CA . SER A 1 76 ? 22.814 2.872 9.347 1.00 41.88 76 SER A CA 1
ATOM 598 C C . SER A 1 76 ? 22.932 1.863 8.207 1.00 41.88 76 SER A C 1
ATOM 600 O O . SER A 1 76 ? 22.553 0.699 8.340 1.00 41.88 76 SER A O 1
ATOM 602 N N . SER A 1 77 ? 23.506 2.348 7.106 1.00 39.16 77 SER A N 1
ATOM 603 C CA . SER A 1 77 ? 24.168 1.586 6.044 1.00 39.16 77 SER A CA 1
ATOM 604 C C . SER A 1 77 ? 24.986 0.421 6.617 1.00 39.16 77 SER A C 1
ATOM 606 O O . SER A 1 77 ? 26.084 0.601 7.141 1.00 39.16 77 SER A O 1
ATOM 608 N N . LYS A 1 78 ? 24.389 -0.769 6.580 1.00 39.69 78 LYS A N 1
ATOM 609 C CA . LYS A 1 78 ? 24.990 -2.109 6.544 1.00 39.69 78 LYS A CA 1
ATOM 610 C C . LYS A 1 78 ? 23.815 -3.070 6.452 1.00 39.69 78 LYS A C 1
ATOM 612 O O . LYS A 1 78 ? 22.940 -3.024 7.307 1.00 39.69 78 LYS A O 1
ATOM 617 N N . SER A 1 79 ? 23.790 -3.882 5.398 1.00 39.75 79 SER A N 1
ATOM 618 C CA . SER A 1 79 ? 22.800 -4.931 5.132 1.00 39.75 79 SER A CA 1
ATOM 619 C C . SER A 1 79 ? 22.357 -5.643 6.415 1.00 39.75 79 SER A C 1
ATOM 621 O O . SER A 1 79 ? 23.022 -6.559 6.891 1.00 39.75 79 SER A O 1
ATOM 623 N N . LYS A 1 80 ? 21.239 -5.206 6.994 1.00 39.22 80 LYS A N 1
ATOM 624 C CA . LYS A 1 80 ? 20.539 -5.909 8.064 1.00 39.22 80 LYS A CA 1
ATOM 625 C C . LYS A 1 80 ? 19.098 -6.013 7.611 1.00 39.22 80 LYS A C 1
ATOM 627 O O . LYS A 1 80 ? 18.405 -5.009 7.471 1.00 39.22 80 LYS A O 1
ATOM 632 N N . ARG A 1 81 ? 18.674 -7.231 7.283 1.00 40.09 81 ARG A N 1
ATOM 633 C CA . ARG A 1 81 ? 17.286 -7.517 6.922 1.00 40.09 81 ARG A CA 1
ATOM 634 C C . ARG A 1 81 ? 16.458 -7.398 8.197 1.00 40.09 81 ARG A C 1
ATOM 636 O O . ARG A 1 81 ? 16.561 -8.246 9.080 1.00 40.09 81 ARG A O 1
ATOM 643 N N . PHE A 1 82 ? 15.673 -6.333 8.300 1.00 40.69 82 PHE A N 1
ATOM 644 C CA . PHE A 1 82 ? 14.693 -6.184 9.366 1.00 40.69 82 PHE A CA 1
ATOM 645 C C . PHE A 1 82 ? 13.432 -6.942 8.962 1.00 40.69 82 PHE A C 1
ATOM 647 O O . PHE A 1 82 ? 12.826 -6.643 7.935 1.00 40.69 82 PHE A O 1
ATOM 654 N N . ILE A 1 83 ? 13.046 -7.936 9.757 1.00 41.97 83 ILE A N 1
ATOM 655 C CA . ILE A 1 83 ? 11.711 -8.526 9.664 1.00 41.97 83 ILE A CA 1
ATOM 656 C C . ILE A 1 83 ? 10.875 -7.806 10.715 1.00 41.97 83 ILE A C 1
ATOM 658 O O . ILE A 1 83 ? 11.126 -7.940 11.914 1.00 41.97 83 ILE A O 1
ATOM 662 N N . SER A 1 84 ? 9.923 -7.000 10.250 1.00 39.22 84 SER A N 1
ATOM 663 C CA . SER A 1 84 ? 8.906 -6.402 11.106 1.00 39.22 84 SER A CA 1
ATOM 664 C C . SER A 1 84 ? 7.720 -7.355 11.165 1.00 39.22 84 SER A C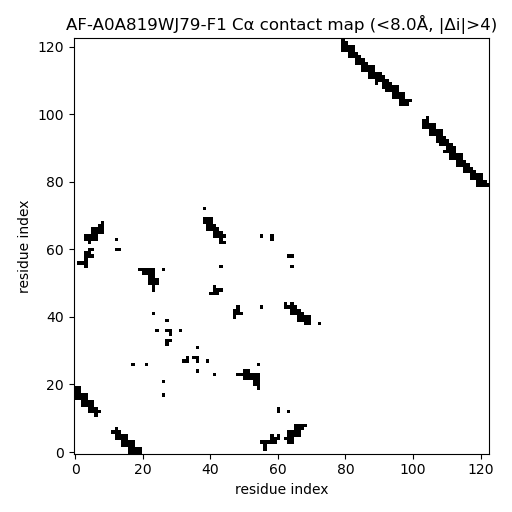 1
ATOM 666 O O . SER A 1 84 ? 7.148 -7.698 10.129 1.00 39.22 84 SER A O 1
ATOM 668 N N . ILE A 1 85 ? 7.387 -7.823 12.366 1.00 44.16 85 ILE A N 1
ATOM 669 C CA . ILE A 1 85 ? 6.182 -8.612 12.611 1.00 44.16 85 ILE A CA 1
ATOM 670 C C . ILE A 1 85 ? 5.244 -7.724 13.419 1.00 44.16 85 ILE A C 1
ATOM 672 O O . ILE A 1 85 ? 5.558 -7.338 14.546 1.00 44.16 85 ILE A O 1
ATOM 676 N N . THR A 1 86 ? 4.102 -7.384 12.828 1.00 45.03 86 THR A N 1
ATOM 677 C CA . THR A 1 86 ? 3.012 -6.704 13.527 1.00 45.03 86 THR A CA 1
ATOM 678 C C . THR A 1 86 ? 2.001 -7.758 13.950 1.00 45.03 86 THR A C 1
ATOM 680 O O . THR A 1 86 ? 1.364 -8.380 13.103 1.00 45.03 86 THR A O 1
ATOM 683 N N . SER A 1 87 ? 1.880 -7.976 15.257 1.00 46.56 87 SER A N 1
ATOM 684 C CA . SER A 1 87 ? 0.800 -8.772 15.840 1.00 46.56 87 SER A CA 1
ATOM 685 C C . SER A 1 87 ? -0.249 -7.814 16.398 1.00 46.56 87 SER A C 1
ATOM 687 O O . SER A 1 87 ? 0.090 -6.895 17.151 1.00 46.56 87 SER A O 1
ATOM 689 N N . ILE A 1 88 ? -1.509 -8.006 16.006 1.00 51.97 88 ILE A N 1
ATOM 690 C CA . ILE A 1 88 ? -2.656 -7.351 16.635 1.00 51.97 88 ILE A CA 1
ATOM 691 C C . ILE A 1 88 ? -3.326 -8.411 17.499 1.00 51.97 88 ILE A C 1
ATOM 693 O O . ILE A 1 88 ? -3.945 -9.338 16.978 1.00 51.97 88 ILE A O 1
ATOM 697 N N . GLU A 1 89 ? -3.210 -8.266 18.814 1.00 49.94 89 GLU A N 1
ATOM 698 C CA . GLU A 1 89 ? -3.886 -9.139 19.767 1.00 49.94 89 GLU A CA 1
ATOM 699 C C . GLU A 1 89 ? -5.050 -8.390 20.419 1.00 49.94 89 GLU A C 1
ATOM 701 O O . GLU A 1 89 ? -4.900 -7.289 20.964 1.00 49.94 89 GLU A O 1
ATOM 706 N N . LEU A 1 90 ? -6.237 -8.996 20.352 1.00 48.16 90 LEU A N 1
ATOM 707 C CA . LEU A 1 90 ? -7.383 -8.586 21.153 1.00 48.16 90 LEU A CA 1
ATOM 708 C C . LEU A 1 90 ? -7.182 -9.131 22.568 1.00 48.16 90 LEU A C 1
ATOM 710 O O . LEU A 1 90 ? -7.273 -10.338 22.782 1.00 48.16 90 LEU A O 1
ATOM 714 N N . ILE A 1 91 ? -6.929 -8.248 23.530 1.00 56.78 91 ILE A N 1
ATOM 715 C CA . ILE A 1 91 ? -6.620 -8.660 24.907 1.00 56.78 91 ILE A CA 1
ATOM 716 C C . ILE A 1 91 ? -7.866 -8.659 25.785 1.00 56.78 91 ILE A C 1
ATOM 718 O O . ILE A 1 91 ? -8.021 -9.524 26.645 1.00 56.78 91 ILE A O 1
ATOM 722 N N . LEU A 1 92 ? -8.761 -7.690 25.586 1.00 45.44 92 LEU A N 1
ATOM 723 C CA . LEU A 1 92 ? -9.933 -7.548 26.436 1.00 45.44 92 LEU A CA 1
ATOM 724 C C . LEU A 1 92 ? -11.114 -6.969 25.662 1.00 45.44 92 LEU A C 1
ATOM 726 O O . LEU A 1 92 ? -11.024 -5.897 25.062 1.00 45.44 92 LEU A O 1
ATOM 730 N N . ALA A 1 93 ? -12.241 -7.669 25.745 1.00 53.97 93 ALA A N 1
ATOM 731 C CA . ALA A 1 93 ? -13.551 -7.157 25.385 1.00 53.97 93 ALA A CA 1
ATOM 732 C C . ALA A 1 93 ? -14.456 -7.288 26.614 1.00 53.97 93 ALA A C 1
ATOM 734 O O . ALA A 1 93 ? -14.643 -8.388 27.132 1.00 53.97 93 ALA A O 1
ATOM 735 N N . THR A 1 94 ? -14.987 -6.171 27.107 1.00 67.69 94 THR A N 1
ATOM 736 C CA . THR A 1 94 ? -15.894 -6.164 28.263 1.00 67.69 94 THR A CA 1
ATOM 737 C C . THR A 1 94 ? -17.066 -5.222 28.027 1.00 67.69 94 THR A C 1
ATOM 739 O O . THR A 1 94 ? -16.956 -4.245 27.282 1.00 67.69 94 THR A O 1
ATOM 742 N N . ILE A 1 95 ? -18.201 -5.531 28.650 1.00 74.75 95 ILE A N 1
ATOM 743 C CA . ILE A 1 95 ? -19.410 -4.711 28.602 1.00 74.75 95 ILE A CA 1
ATOM 744 C C . ILE A 1 95 ? -19.622 -4.137 29.995 1.00 74.75 95 ILE A C 1
ATOM 746 O O . ILE A 1 95 ? -19.835 -4.885 30.950 1.00 74.75 95 ILE A O 1
ATOM 750 N N . ILE A 1 96 ? -19.576 -2.811 30.113 1.00 77.62 96 ILE A N 1
ATOM 751 C CA . ILE A 1 96 ? -19.766 -2.124 31.393 1.00 77.62 96 ILE A CA 1
ATOM 752 C C . ILE A 1 96 ? -21.135 -1.434 31.398 1.00 77.62 96 ILE A C 1
ATOM 754 O O . ILE A 1 96 ? -21.410 -0.621 30.508 1.00 77.62 96 ILE A O 1
ATOM 758 N N . PRO A 1 97 ? -22.000 -1.717 32.390 1.00 72.44 97 PRO A N 1
ATOM 759 C CA . PRO A 1 97 ? -23.221 -0.956 32.593 1.00 72.44 97 PRO A CA 1
ATOM 760 C C . PRO A 1 97 ? -22.893 0.420 33.194 1.00 72.44 97 PRO A C 1
ATOM 762 O O . PRO A 1 97 ? -22.363 0.527 34.299 1.00 72.44 97 PRO A O 1
ATOM 765 N N . LEU A 1 98 ? -23.239 1.486 32.481 1.00 76.06 98 LEU A N 1
ATOM 766 C CA . LEU A 1 98 ? -23.075 2.880 32.885 1.00 76.06 98 LEU A CA 1
ATOM 767 C C . LEU A 1 98 ? -24.441 3.504 33.158 1.00 76.06 98 LEU A C 1
ATOM 769 O O . LEU A 1 98 ? -25.333 3.470 32.312 1.00 76.06 98 LEU A O 1
ATOM 773 N N . ARG A 1 99 ? -24.614 4.090 34.346 1.00 74.38 99 ARG A N 1
ATOM 774 C CA . ARG A 1 99 ? -25.859 4.765 34.729 1.00 74.38 99 ARG A CA 1
ATOM 775 C C . ARG A 1 99 ? -25.672 6.276 34.665 1.00 74.38 99 ARG A C 1
ATOM 777 O O . ARG A 1 99 ? -24.953 6.843 35.481 1.00 74.38 99 ARG A O 1
ATOM 784 N N . LEU A 1 100 ? -26.332 6.923 33.711 1.00 69.56 100 LEU A N 1
ATOM 785 C CA . LEU A 1 100 ? -26.289 8.373 33.505 1.00 69.56 100 LEU A CA 1
ATOM 786 C C . LEU A 1 100 ? -27.717 8.920 33.550 1.00 69.56 100 LEU A C 1
ATOM 788 O O . LEU A 1 100 ? -28.587 8.442 32.826 1.00 69.56 100 LEU A O 1
ATOM 792 N N . GLN A 1 101 ? -27.966 9.895 34.433 1.00 83.25 101 GLN A N 1
ATOM 793 C CA . GLN A 1 101 ? -29.276 10.552 34.602 1.00 83.25 101 GLN A CA 1
ATOM 794 C C . GLN A 1 101 ? -30.458 9.567 34.748 1.00 83.25 101 GLN A C 1
ATOM 796 O O . GLN A 1 101 ? -31.526 9.749 34.171 1.00 83.25 101 GLN A O 1
ATOM 801 N N . GLY A 1 102 ? -30.257 8.476 35.495 1.00 85.50 102 GLY A N 1
ATOM 802 C CA . GLY A 1 102 ? -31.288 7.456 35.727 1.00 85.50 102 GLY A CA 1
ATOM 803 C C . GLY A 1 102 ? -31.492 6.451 34.586 1.00 85.50 102 GLY A C 1
ATOM 804 O O . GLY A 1 102 ? -32.246 5.496 34.763 1.00 85.50 102 GLY A O 1
ATOM 805 N N . ARG A 1 103 ? -30.795 6.591 33.451 1.00 66.56 103 ARG A N 1
ATOM 806 C CA . ARG A 1 103 ? -30.817 5.630 32.336 1.00 66.56 103 ARG A CA 1
ATOM 807 C C . ARG A 1 103 ? -29.598 4.711 32.372 1.00 66.56 103 ARG A C 1
ATOM 809 O O . ARG A 1 103 ? -28.510 5.135 32.759 1.00 66.56 103 ARG A O 1
ATOM 816 N N . LEU A 1 104 ? -29.802 3.446 32.004 1.00 74.56 104 LEU A N 1
ATOM 817 C CA . LEU A 1 104 ? -28.760 2.421 31.943 1.00 74.56 104 LEU A CA 1
ATOM 818 C C . LEU A 1 104 ? -28.263 2.277 30.501 1.00 74.56 104 LEU A C 1
ATOM 820 O O . LEU A 1 104 ? -29.061 2.061 29.592 1.00 74.56 104 LEU A O 1
ATOM 824 N N . TYR A 1 105 ? -26.954 2.380 30.315 1.00 69.69 105 TYR A N 1
ATOM 825 C CA . TYR A 1 105 ? -26.257 2.227 29.045 1.00 69.69 105 TYR A CA 1
ATOM 826 C C . TYR A 1 105 ? -25.300 1.046 29.153 1.00 69.69 105 TYR A C 1
ATOM 828 O O . TYR A 1 105 ? -24.633 0.890 30.170 1.00 69.69 105 TYR A O 1
ATOM 836 N N . TYR A 1 106 ? -25.204 0.230 28.110 1.00 72.31 106 TYR A N 1
ATOM 837 C CA . TYR A 1 106 ? -24.220 -0.845 28.034 1.00 72.31 106 TYR A CA 1
ATOM 838 C C . TYR A 1 106 ? -23.123 -0.412 27.073 1.00 72.31 106 TYR A C 1
ATOM 840 O O . TYR A 1 106 ? -23.365 -0.264 25.877 1.00 72.31 106 TYR A O 1
ATOM 848 N N . VAL A 1 107 ? -21.934 -0.146 27.609 1.00 68.88 107 VAL A N 1
ATOM 849 C CA . VAL A 1 107 ? -20.796 0.312 26.812 1.00 68.88 107 VAL A CA 1
ATOM 850 C C . VAL A 1 107 ? -19.897 -0.872 26.513 1.00 68.88 107 VAL A C 1
ATOM 852 O O . VAL A 1 107 ? -19.418 -1.542 27.427 1.00 68.88 107 VAL A O 1
ATOM 855 N N . HIS A 1 108 ? -19.672 -1.110 25.225 1.00 63.41 108 HIS A N 1
ATOM 856 C CA . HIS A 1 108 ? -18.702 -2.079 24.742 1.00 63.41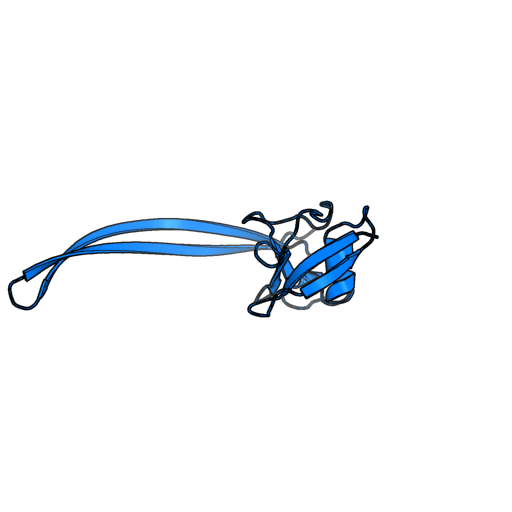 108 HIS A CA 1
ATOM 857 C C . HIS A 1 108 ? -17.322 -1.426 24.733 1.00 63.41 108 HIS A C 1
ATOM 859 O O . HIS A 1 108 ? -17.108 -0.434 24.038 1.00 63.41 108 HIS A O 1
ATOM 865 N N . ILE A 1 109 ? -16.395 -1.977 25.511 1.00 62.62 109 ILE A N 1
ATOM 866 C CA . ILE A 1 109 ? -14.997 -1.553 25.514 1.00 62.62 109 ILE A CA 1
ATOM 867 C C . ILE A 1 109 ? -14.172 -2.674 24.899 1.00 62.62 109 ILE A C 1
ATOM 869 O O . ILE A 1 109 ? -14.220 -3.817 25.357 1.00 62.62 109 ILE A O 1
ATOM 873 N N . THR A 1 110 ? -13.406 -2.330 23.870 1.00 57.25 110 THR A N 1
ATOM 874 C CA . THR A 1 110 ? -12.509 -3.244 23.165 1.00 57.25 110 THR A CA 1
ATOM 875 C C . THR A 1 110 ? -11.107 -2.655 23.188 1.00 57.25 110 THR A C 1
ATOM 877 O O . THR A 1 110 ? -10.905 -1.530 22.734 1.00 57.25 110 THR A O 1
ATOM 880 N N . ILE A 1 111 ? -10.148 -3.396 23.743 1.00 59.56 111 ILE A N 1
ATOM 881 C CA . ILE A 1 111 ? -8.744 -2.982 23.826 1.00 59.56 111 ILE A CA 1
ATOM 882 C C . ILE A 1 111 ? -7.917 -3.858 22.887 1.00 59.56 111 ILE A C 1
ATOM 884 O O . ILE A 1 111 ? -7.860 -5.080 23.051 1.00 59.56 111 ILE A O 1
ATOM 888 N N . PHE A 1 112 ? -7.242 -3.209 21.942 1.00 52.12 112 PHE A N 1
ATOM 889 C CA . PHE A 1 112 ? -6.248 -3.817 21.065 1.00 52.12 112 PHE A CA 1
ATOM 890 C C . PHE A 1 112 ? -4.860 -3.358 21.504 1.00 52.12 112 PHE A C 1
ATOM 892 O O . PHE A 1 112 ? -4.643 -2.158 21.682 1.00 52.12 112 PHE A O 1
ATOM 899 N N . ILE A 1 113 ? -3.921 -4.291 21.661 1.00 51.91 113 ILE A N 1
ATOM 900 C CA . ILE A 1 113 ? -2.504 -3.946 21.793 1.00 51.91 113 ILE A CA 1
ATOM 901 C C . ILE A 1 113 ? -1.810 -4.332 20.494 1.00 51.91 113 ILE A C 1
ATOM 903 O O . ILE A 1 113 ? -1.830 -5.487 20.070 1.00 51.91 113 ILE A O 1
ATOM 907 N N . CYS A 1 114 ? -1.196 -3.335 19.864 1.00 47.78 114 CYS A N 1
ATOM 908 C CA . CYS A 1 114 ? -0.291 -3.545 18.749 1.00 47.78 114 CYS A CA 1
ATOM 909 C C . CYS A 1 114 ? 1.103 -3.803 19.317 1.00 47.78 114 CYS A C 1
ATOM 911 O O . CYS A 1 114 ? 1.754 -2.888 19.826 1.00 47.78 114 CYS A O 1
ATOM 913 N N . SER A 1 115 ? 1.560 -5.046 19.226 1.00 46.34 115 SER A N 1
ATOM 914 C CA . SER A 1 115 ? 2.916 -5.415 19.620 1.00 46.34 115 SER A CA 1
ATOM 915 C C . SER A 1 115 ? 3.824 -5.302 18.400 1.00 46.34 115 SER A C 1
ATOM 917 O O . SER A 1 115 ? 3.639 -6.006 17.405 1.00 46.34 115 SER A O 1
ATOM 919 N N . TYR A 1 116 ? 4.800 -4.396 18.465 1.00 46.31 116 TYR A N 1
ATOM 920 C CA . TYR A 1 116 ? 5.812 -4.228 17.425 1.00 46.31 116 TYR A CA 1
ATOM 921 C C . TYR A 1 116 ? 7.073 -4.995 17.813 1.00 46.31 116 TYR A C 1
ATOM 923 O O . TYR A 1 116 ? 7.774 -4.603 18.747 1.00 46.31 116 TYR A O 1
ATOM 931 N N . LEU A 1 117 ? 7.372 -6.083 17.101 1.00 42.69 117 LEU A N 1
ATOM 932 C CA . LEU A 1 117 ? 8.600 -6.844 17.314 1.00 42.69 117 LEU A CA 1
ATOM 933 C C . LEU A 1 117 ? 9.528 -6.648 16.114 1.00 42.69 117 LEU A C 1
ATOM 935 O O . LEU A 1 117 ? 9.251 -7.105 15.004 1.00 42.69 117 LEU A O 1
ATOM 939 N N . SER A 1 118 ? 10.634 -5.939 16.341 1.00 41.59 118 SER A N 1
ATOM 940 C CA . SER A 1 118 ? 11.732 -5.846 15.378 1.00 41.59 118 SER A CA 1
ATOM 941 C C . SER A 1 118 ? 12.740 -6.943 15.661 1.00 41.59 118 SER A C 1
ATOM 943 O O . SER A 1 118 ? 13.450 -6.890 16.665 1.00 41.59 118 SER A O 1
ATOM 945 N N . ILE A 1 119 ? 12.822 -7.931 14.773 1.00 46.50 119 ILE A N 1
ATOM 946 C CA . ILE A 1 119 ? 13.856 -8.962 14.855 1.00 46.50 119 ILE A CA 1
ATOM 947 C C . ILE A 1 119 ? 15.048 -8.504 14.016 1.00 46.50 119 ILE A C 1
ATOM 949 O O . ILE A 1 119 ? 14.945 -8.326 12.799 1.00 46.50 119 ILE A O 1
ATOM 953 N N . LEU A 1 120 ? 16.190 -8.316 14.679 1.00 39.44 120 LEU A N 1
ATOM 954 C CA . LEU A 1 120 ? 17.464 -8.051 14.023 1.00 39.44 120 LEU A CA 1
ATOM 955 C C . LEU A 1 120 ? 18.079 -9.386 13.591 1.00 39.44 120 LEU A C 1
ATOM 957 O O . LEU A 1 120 ? 18.640 -10.105 14.417 1.00 39.44 120 LEU A O 1
ATOM 961 N N . LYS A 1 121 ? 17.996 -9.724 12.301 1.00 39.84 121 LYS A N 1
ATOM 962 C CA . LYS A 1 121 ? 18.780 -10.838 11.760 1.00 39.84 121 LYS A CA 1
ATOM 963 C C . LYS A 1 121 ? 20.208 -10.352 11.498 1.00 39.84 121 LYS A C 1
ATOM 965 O O . LYS A 1 121 ? 20.410 -9.437 10.699 1.00 39.84 121 LYS A O 1
ATOM 970 N N . ILE A 1 122 ? 21.175 -10.946 12.191 1.00 39.16 122 ILE A N 1
ATOM 971 C CA . ILE A 1 122 ? 22.607 -10.767 11.928 1.00 39.16 122 ILE A CA 1
ATOM 972 C C . ILE A 1 122 ? 23.032 -11.953 11.052 1.00 39.16 122 ILE A C 1
ATOM 974 O O . ILE A 1 122 ? 22.855 -13.096 11.468 1.00 39.16 122 ILE A O 1
ATOM 978 N N . GLU A 1 123 ? 23.499 -11.675 9.833 1.00 42.53 123 GLU A N 1
ATOM 979 C CA . GLU A 1 123 ? 24.206 -12.630 8.961 1.00 42.53 123 GLU A CA 1
ATOM 980 C C . GLU A 1 123 ? 25.713 -12.384 9.056 1.00 42.53 123 GLU A C 1
ATOM 982 O O . GLU A 1 123 ? 26.101 -11.193 9.152 1.00 42.53 123 GLU A O 1
#

Mean predicted aligned error: 15.3 Å